Protein AF-X1T166-F1 (afdb_monomer)

Structure (mmCIF, N/CA/C/O backbone):
data_AF-X1T166-F1
#
_entry.id   AF-X1T166-F1
#
loop_
_atom_site.group_PDB
_atom_site.id
_atom_site.type_symbol
_atom_site.label_atom_id
_atom_site.label_alt_id
_atom_site.label_comp_id
_atom_site.label_asym_id
_atom_site.label_entity_id
_atom_site.label_seq_id
_atom_site.pdbx_PDB_ins_code
_atom_site.Cartn_x
_atom_site.Cartn_y
_atom_site.Cartn_z
_atom_site.occupancy
_atom_site.B_iso_or_equiv
_atom_site.auth_seq_id
_atom_site.auth_comp_id
_atom_site.auth_asym_id
_atom_site.auth_atom_id
_atom_site.pdbx_PDB_model_num
ATOM 1 N N . MET A 1 1 ? 0.660 -25.683 5.896 1.00 38.81 1 MET A N 1
ATOM 2 C CA . MET A 1 1 ? -0.498 -25.670 6.811 1.00 38.81 1 MET A CA 1
ATOM 3 C C . MET A 1 1 ? -1.284 -24.414 6.477 1.00 38.81 1 MET A C 1
ATOM 5 O O . MET A 1 1 ? -0.996 -23.353 7.008 1.00 38.81 1 MET A O 1
ATOM 9 N N . GLU A 1 2 ? -2.145 -24.504 5.465 1.00 41.28 2 GLU A N 1
ATOM 10 C CA . GLU A 1 2 ? -2.972 -23.383 5.009 1.00 41.28 2 GLU A CA 1
ATOM 11 C C . GLU A 1 2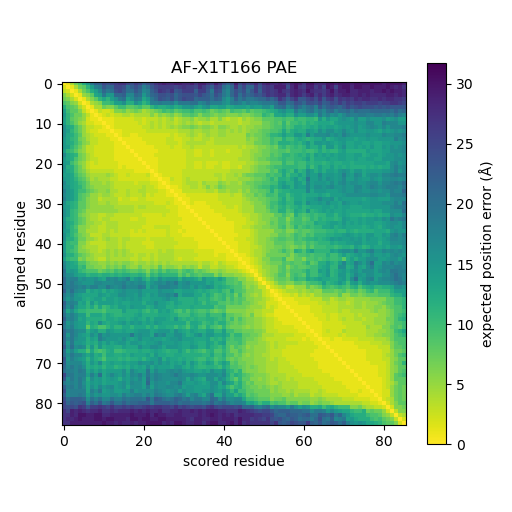 ? -4.108 -23.192 6.015 1.00 41.28 2 GLU A C 1
ATOM 13 O O . GLU A 1 2 ? -4.918 -24.095 6.229 1.00 41.28 2 GLU A O 1
ATOM 18 N N . LEU A 1 3 ? -4.134 -22.043 6.684 1.00 44.66 3 LEU A N 1
ATOM 19 C CA . LEU A 1 3 ? -5.257 -21.657 7.527 1.00 44.66 3 LEU A CA 1
ATOM 20 C C . LEU A 1 3 ? -6.432 -21.345 6.592 1.00 44.66 3 LEU A C 1
ATOM 22 O O . LEU A 1 3 ? -6.444 -20.309 5.931 1.00 44.66 3 LEU A O 1
ATOM 26 N N . LYS A 1 4 ? -7.400 -22.263 6.499 1.00 48.38 4 LYS A N 1
ATOM 27 C CA . LYS A 1 4 ? -8.714 -21.979 5.911 1.00 48.38 4 LYS A CA 1
ATOM 28 C C . LYS A 1 4 ? -9.377 -20.904 6.769 1.00 48.38 4 LYS A C 1
ATOM 30 O O . LYS A 1 4 ? -9.934 -21.213 7.817 1.00 48.38 4 LYS A O 1
ATOM 35 N N . GLU A 1 5 ? -9.303 -19.650 6.342 1.00 61.16 5 GLU A N 1
ATOM 36 C CA . GLU A 1 5 ? -10.171 -18.613 6.886 1.00 61.16 5 GLU A CA 1
ATOM 37 C C . GLU A 1 5 ? -11.615 -18.946 6.490 1.00 61.16 5 GLU A C 1
ATOM 39 O O . GLU A 1 5 ? -11.993 -18.866 5.319 1.00 61.16 5 GLU A O 1
ATOM 44 N N . GLU A 1 6 ? -12.431 -19.369 7.456 1.00 65.69 6 GLU A N 1
ATOM 45 C CA . GLU A 1 6 ? -13.875 -19.425 7.255 1.00 65.69 6 GLU A CA 1
ATOM 46 C C . GLU A 1 6 ? -14.391 -18.007 7.006 1.00 65.69 6 GLU A C 1
ATOM 48 O O . GLU A 1 6 ? -14.283 -17.110 7.844 1.00 65.69 6 GLU A O 1
ATOM 53 N N . LYS A 1 7 ? -14.951 -17.798 5.816 1.00 77.81 7 LYS A N 1
ATOM 54 C CA . LYS A 1 7 ? -15.452 -16.500 5.379 1.00 77.81 7 LYS A CA 1
ATOM 55 C C . LYS A 1 7 ? -16.766 -16.194 6.104 1.00 77.81 7 LYS A C 1
ATOM 57 O O . LYS A 1 7 ? -17.836 -16.632 5.684 1.00 77.81 7 LYS A O 1
ATOM 62 N N . ILE A 1 8 ? -16.692 -15.456 7.209 1.00 85.69 8 ILE A N 1
ATOM 63 C CA . ILE A 1 8 ? -17.876 -15.007 7.951 1.00 85.69 8 ILE A CA 1
ATOM 64 C C . ILE A 1 8 ? -18.654 -13.994 7.096 1.00 85.69 8 ILE A C 1
ATOM 66 O O . ILE A 1 8 ? -18.137 -12.940 6.725 1.00 85.69 8 ILE A O 1
ATOM 70 N N . ASN A 1 9 ? -19.924 -14.292 6.810 1.00 91.69 9 ASN A N 1
ATOM 71 C CA . ASN A 1 9 ? -20.847 -13.358 6.163 1.00 91.69 9 ASN A CA 1
ATOM 72 C C . ASN A 1 9 ? -21.372 -12.340 7.187 1.00 91.69 9 ASN A C 1
ATOM 74 O O . ASN A 1 9 ? -22.433 -12.525 7.775 1.00 91.69 9 ASN A O 1
ATOM 78 N N . TRP A 1 10 ? -20.623 -11.261 7.419 1.00 90.94 10 TRP A N 1
ATOM 79 C CA . TRP A 1 10 ? -20.974 -10.238 8.418 1.00 90.94 10 TRP A CA 1
ATOM 80 C C . TRP A 1 10 ? -22.367 -9.631 8.226 1.00 90.94 10 TRP A C 1
ATOM 82 O O . TRP A 1 10 ? -23.059 -9.361 9.200 1.00 90.94 10 TRP A O 1
ATOM 92 N N . TYR A 1 11 ? -22.805 -9.476 6.975 1.00 91.81 11 TYR A N 1
ATOM 93 C CA . TYR A 1 11 ? -24.090 -8.865 6.623 1.00 91.81 11 TYR A CA 1
ATOM 94 C C . TYR A 1 11 ? -25.318 -9.700 7.024 1.00 91.81 11 TYR A C 1
ATOM 96 O O . TYR A 1 11 ? -26.428 -9.179 6.993 1.00 91.81 11 TYR A O 1
ATOM 104 N N . THR A 1 12 ? -25.151 -10.978 7.383 1.00 94.19 12 THR A N 1
ATOM 105 C CA . THR A 1 12 ? -26.257 -11.841 7.838 1.00 94.19 12 THR A CA 1
ATOM 106 C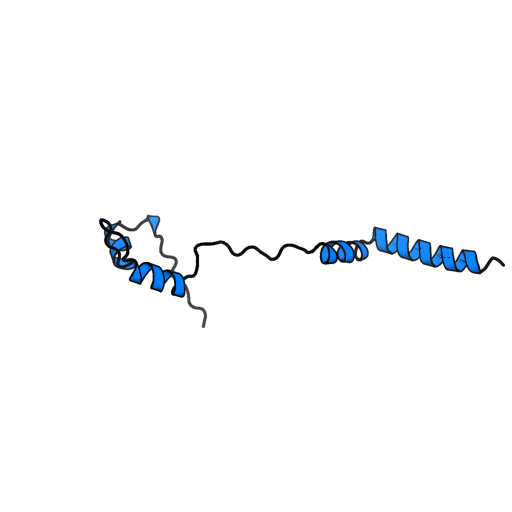 C . THR A 1 12 ? -26.352 -11.940 9.360 1.00 94.19 12 THR A C 1
ATOM 108 O O . THR A 1 12 ? -27.183 -12.693 9.860 1.00 94.19 12 THR A O 1
ATOM 111 N N . ARG A 1 13 ? -25.460 -11.277 10.106 1.00 92.75 13 ARG A N 1
ATOM 112 C CA . ARG A 1 13 ? -25.400 -11.355 11.571 1.00 92.75 13 ARG A CA 1
ATOM 113 C C . ARG A 1 13 ? -26.219 -10.242 12.213 1.00 92.75 13 ARG A C 1
ATOM 115 O O . ARG A 1 13 ? -26.383 -9.172 11.631 1.00 92.75 13 ARG A O 1
ATOM 122 N N . THR A 1 14 ? -26.730 -10.509 13.412 1.00 94.38 14 THR A N 1
ATOM 123 C CA . THR A 1 14 ? -27.417 -9.495 14.216 1.00 94.38 14 THR A CA 1
ATOM 124 C C . THR A 1 14 ? -26.414 -8.491 14.777 1.00 94.38 14 THR A C 1
ATOM 126 O O . THR A 1 14 ? -25.204 -8.735 14.813 1.00 94.38 14 THR A O 1
ATOM 129 N N . ILE A 1 15 ? -26.915 -7.340 15.222 1.00 92.06 15 ILE A N 1
ATOM 130 C CA . ILE A 1 15 ? -26.073 -6.301 15.820 1.00 92.06 15 ILE A CA 1
ATOM 131 C C . ILE A 1 15 ? -25.424 -6.834 17.103 1.00 92.06 15 ILE A C 1
ATOM 133 O O . ILE A 1 15 ? -24.248 -6.574 17.343 1.00 92.06 15 ILE A O 1
ATOM 137 N N . GLU A 1 16 ? -26.161 -7.616 17.889 1.00 92.62 16 GLU A N 1
ATOM 138 C CA . GLU A 1 16 ? -25.711 -8.216 19.143 1.00 92.62 16 GLU A CA 1
ATOM 139 C C . GLU A 1 16 ? -24.565 -9.207 18.912 1.00 92.62 16 GLU A C 1
ATOM 141 O O . GLU A 1 16 ? -23.547 -9.130 19.599 1.00 92.62 16 GLU A O 1
ATOM 146 N N . ASP A 1 17 ? -24.682 -10.067 17.894 1.00 92.75 17 ASP A N 1
ATOM 147 C CA . ASP A 1 17 ? -23.635 -11.025 17.521 1.00 92.75 17 ASP A CA 1
ATOM 148 C C . ASP A 1 17 ? -22.340 -10.300 17.124 1.00 92.75 17 ASP A C 1
ATOM 150 O O . ASP A 1 17 ? -21.240 -10.687 17.525 1.00 92.75 17 ASP A O 1
ATOM 154 N N . ILE A 1 18 ? -22.464 -9.227 16.337 1.00 92.50 18 ILE A N 1
ATOM 155 C CA . ILE A 1 18 ? -21.329 -8.416 15.882 1.00 92.50 18 ILE A CA 1
ATOM 156 C C . ILE A 1 18 ? -20.702 -7.678 17.071 1.00 92.50 18 ILE A C 1
ATOM 158 O O . ILE A 1 18 ? -19.480 -7.695 17.233 1.00 92.50 18 ILE A O 1
ATOM 162 N N . ALA A 1 19 ? -21.520 -7.058 17.922 1.00 93.19 19 ALA A N 1
ATOM 163 C CA . ALA A 1 19 ? -21.069 -6.327 19.100 1.00 93.19 19 ALA A CA 1
ATOM 164 C C . ALA A 1 19 ? -20.320 -7.240 20.078 1.00 93.19 19 ALA A C 1
ATOM 166 O O . ALA A 1 19 ? -19.249 -6.8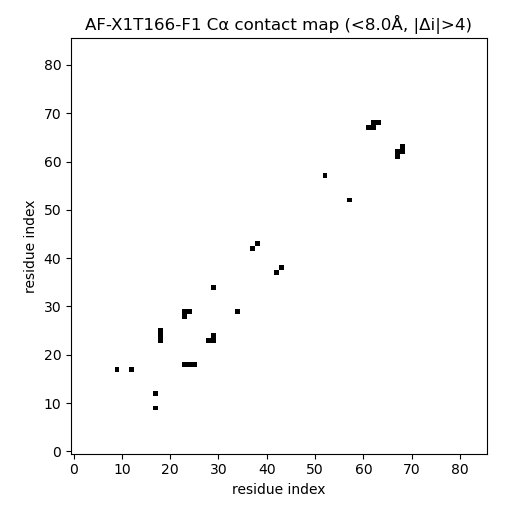78 20.566 1.00 93.19 19 ALA A O 1
ATOM 167 N N . GLN A 1 20 ? -20.828 -8.455 20.295 1.00 92.31 20 GLN A N 1
ATOM 168 C CA . GLN A 1 20 ? -20.172 -9.464 21.116 1.00 92.31 20 GLN A CA 1
ATOM 169 C C . GLN A 1 20 ? -18.871 -9.958 20.474 1.00 92.31 20 GLN A C 1
ATOM 171 O O . GLN A 1 20 ? -17.846 -10.027 21.153 1.00 92.31 20 GLN A O 1
ATOM 176 N N . HIS A 1 21 ? -18.872 -10.246 19.167 1.00 91.50 21 HIS A N 1
ATOM 177 C CA . HIS A 1 21 ? -17.672 -10.688 18.451 1.00 91.50 21 HIS A CA 1
ATOM 178 C C . HIS A 1 21 ? -16.539 -9.657 18.532 1.00 91.50 21 HIS A C 1
ATOM 180 O O . HIS A 1 21 ? -15.388 -10.001 18.798 1.00 91.50 21 HIS A O 1
ATOM 186 N N . PHE A 1 22 ? -16.864 -8.379 18.328 1.00 91.06 22 PHE A N 1
ATOM 187 C CA . PHE A 1 22 ? -15.902 -7.283 18.413 1.00 91.06 22 PHE A CA 1
ATOM 188 C C . PHE A 1 22 ? -15.725 -6.735 19.829 1.00 91.06 22 PHE A C 1
ATOM 190 O O . PHE A 1 22 ? -14.974 -5.770 19.976 1.00 91.06 22 PHE A O 1
ATOM 197 N N . ASN A 1 23 ? -16.369 -7.326 20.841 1.00 92.06 23 ASN A N 1
ATOM 198 C CA . ASN A 1 23 ? -16.370 -6.886 22.236 1.00 92.06 23 ASN A CA 1
ATOM 199 C C . ASN A 1 23 ? -16.517 -5.360 22.362 1.00 92.06 23 ASN A C 1
ATOM 201 O O . ASN A 1 23 ? -15.622 -4.676 22.859 1.00 92.06 23 ASN A O 1
ATOM 205 N N . VAL A 1 24 ? -17.594 -4.819 21.794 1.00 93.38 24 VAL A N 1
ATOM 206 C CA . VAL A 1 24 ? -17.867 -3.380 21.746 1.00 93.38 24 VAL A CA 1
ATOM 207 C C . VAL A 1 24 ? -19.262 -3.092 22.280 1.00 93.38 24 VAL A C 1
ATOM 209 O O . VAL A 1 24 ? -20.223 -3.781 21.948 1.00 93.38 24 VAL A O 1
ATOM 212 N N . ASP A 1 25 ? -19.374 -2.050 23.097 1.00 92.88 25 ASP A N 1
ATOM 213 C CA . ASP A 1 25 ? -20.664 -1.502 23.505 1.00 92.88 25 ASP A CA 1
ATOM 214 C C . ASP A 1 25 ? -21.220 -0.661 22.348 1.00 92.88 25 ASP A C 1
ATOM 216 O O . ASP A 1 25 ? -20.580 0.289 21.898 1.00 92.88 25 ASP A O 1
ATOM 220 N N . THR A 1 26 ? -22.407 -0.990 21.848 1.00 91.00 26 THR A N 1
ATOM 221 C CA . THR A 1 26 ? -23.020 -0.283 20.712 1.00 91.00 26 THR A CA 1
ATOM 222 C C . THR A 1 26 ? -23.455 1.143 21.053 1.00 91.00 26 THR A C 1
ATOM 224 O O . THR A 1 26 ? -23.540 1.980 20.158 1.00 91.00 26 THR A O 1
ATOM 227 N N . SER A 1 27 ? -23.697 1.442 22.332 1.00 93.06 27 SER A N 1
ATOM 228 C CA . SER A 1 27 ? -24.112 2.764 22.809 1.00 93.06 27 SER A CA 1
ATOM 229 C C . SER A 1 27 ? -22.934 3.695 23.100 1.00 93.06 27 SER A C 1
ATOM 231 O O . SER A 1 27 ? -23.050 4.909 22.941 1.00 93.06 27 SER A O 1
ATOM 233 N N . ARG A 1 28 ? -21.794 3.136 23.526 1.00 92.19 28 ARG A N 1
ATOM 234 C CA . ARG A 1 28 ? -20.612 3.903 23.967 1.00 92.19 28 ARG A CA 1
ATOM 235 C C . ARG A 1 28 ? -19.406 3.780 23.039 1.00 92.19 28 ARG A C 1
ATOM 237 O O . ARG A 1 28 ? -18.522 4.631 23.085 1.00 92.19 28 ARG A O 1
ATOM 244 N N . GLY A 1 29 ? -19.367 2.754 22.196 1.00 92.56 29 GLY A N 1
ATOM 245 C CA . GLY A 1 29 ? -18.238 2.438 21.331 1.00 92.56 29 GLY A CA 1
ATOM 246 C C . GLY A 1 29 ? -17.054 1.824 22.084 1.00 92.56 29 GLY A C 1
ATOM 247 O O . GLY A 1 29 ? -17.197 1.233 23.154 1.00 92.56 29 GLY A O 1
ATOM 248 N N . LEU A 1 30 ? -15.865 1.938 21.485 1.00 93.00 30 LEU A N 1
ATOM 249 C CA . LEU A 1 30 ? -14.613 1.424 22.047 1.00 93.00 30 LEU A CA 1
ATOM 250 C C . LEU A 1 30 ? -13.951 2.439 22.974 1.00 93.00 30 LEU A C 1
ATOM 252 O O . LEU A 1 30 ? -13.967 3.643 22.716 1.00 93.00 30 LEU A O 1
ATOM 256 N N . SER A 1 31 ? -13.269 1.944 24.005 1.00 93.31 31 SER A N 1
ATOM 257 C CA . SER A 1 31 ? -12.427 2.795 24.844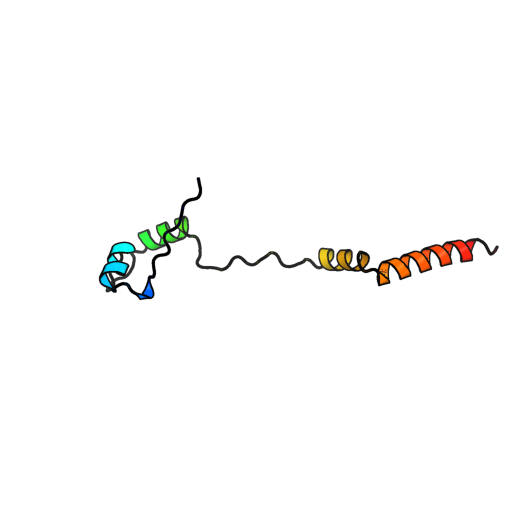 1.00 93.31 31 SER A CA 1
ATOM 258 C C . SER A 1 31 ? -11.166 3.256 24.101 1.00 93.31 31 SER A C 1
ATOM 260 O O . SER A 1 31 ? -10.620 2.539 23.260 1.00 93.31 31 SER A O 1
ATOM 262 N N . SER A 1 32 ? -10.613 4.417 24.466 1.00 93.56 32 SER A N 1
ATOM 263 C CA . SER A 1 32 ? -9.369 4.930 23.862 1.00 93.56 32 SER A CA 1
ATOM 264 C C . SER A 1 32 ? -8.189 3.957 23.997 1.00 93.56 32 SER A C 1
ATOM 266 O O . SER A 1 32 ? -7.322 3.899 23.125 1.00 93.56 32 SER A O 1
ATOM 268 N N . LYS A 1 33 ? -8.165 3.159 25.075 1.00 94.50 33 LYS A N 1
ATOM 269 C CA . LYS A 1 33 ? -7.162 2.109 25.289 1.00 94.50 33 LYS A CA 1
ATOM 270 C C . LYS A 1 33 ? -7.299 0.997 24.250 1.00 94.50 33 LYS A C 1
ATOM 272 O O . LYS A 1 33 ? -6.308 0.623 23.632 1.00 94.50 33 LYS A O 1
ATOM 277 N N . GLU A 1 34 ? -8.515 0.504 24.023 1.00 93.81 34 GLU A N 1
ATOM 278 C CA . GLU A 1 34 ? -8.772 -0.533 23.019 1.00 93.81 34 GLU A CA 1
ATOM 279 C C . GLU A 1 34 ? -8.529 -0.034 21.604 1.00 93.81 34 GLU A C 1
ATOM 281 O O . GLU A 1 34 ? -7.977 -0.777 20.798 1.00 93.81 34 GLU A O 1
ATOM 286 N N . VAL A 1 35 ? -8.885 1.217 21.302 1.00 94.25 35 VAL A N 1
ATOM 287 C CA . VAL A 1 35 ? -8.575 1.834 20.007 1.00 94.25 35 VAL A CA 1
ATOM 288 C C . VAL A 1 35 ? -7.069 1.795 19.755 1.00 94.25 35 VAL A C 1
ATOM 290 O O . VAL A 1 35 ? -6.650 1.339 18.693 1.00 94.25 35 VAL A O 1
ATOM 293 N N . LYS A 1 36 ? -6.246 2.183 20.739 1.00 96.00 36 LYS A N 1
ATOM 294 C CA . LYS A 1 36 ? -4.783 2.137 20.611 1.00 96.00 36 LYS A CA 1
ATOM 295 C C . LYS A 1 36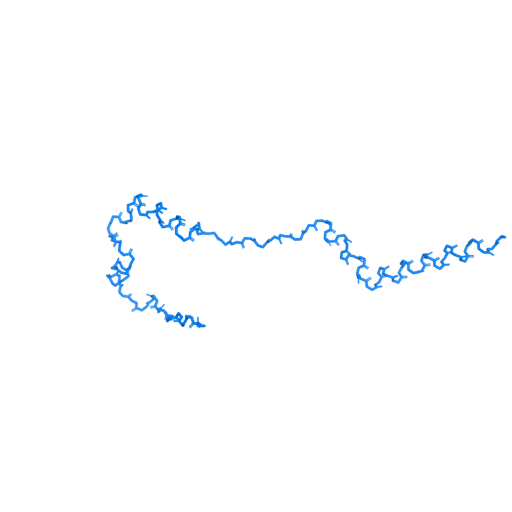 ? -4.267 0.708 20.415 1.00 96.00 36 LYS A C 1
ATOM 297 O O . LYS A 1 36 ? -3.509 0.462 19.484 1.00 96.00 36 LYS A O 1
ATOM 302 N N . THR A 1 37 ? -4.730 -0.244 21.227 1.00 95.25 37 THR A N 1
ATOM 303 C CA . THR A 1 37 ? -4.341 -1.658 21.094 1.00 95.25 37 THR A CA 1
ATOM 304 C C . THR A 1 37 ? -4.745 -2.243 19.736 1.00 95.25 37 THR A C 1
ATOM 306 O O . THR A 1 37 ? -3.988 -2.999 19.131 1.00 95.25 37 THR A O 1
ATOM 309 N N . ARG A 1 38 ? -5.928 -1.890 19.218 1.00 94.81 38 ARG A N 1
ATOM 310 C CA . ARG A 1 38 ? -6.387 -2.330 17.893 1.00 94.81 38 ARG A CA 1
ATOM 311 C C . ARG A 1 38 ? -5.592 -1.675 16.773 1.00 94.81 38 ARG A C 1
ATOM 313 O O . ARG A 1 38 ? -5.284 -2.359 15.806 1.00 94.81 38 ARG A O 1
ATOM 320 N N . LEU A 1 39 ? -5.227 -0.403 16.909 1.00 95.31 39 LEU A N 1
ATOM 321 C CA . LEU A 1 39 ? -4.384 0.289 15.938 1.00 95.31 39 LEU A CA 1
ATOM 322 C C . LEU A 1 39 ? -2.987 -0.340 15.859 1.00 95.31 39 LEU A C 1
ATOM 324 O O . LEU A 1 39 ? -2.463 -0.515 14.766 1.00 95.31 39 LEU A O 1
ATOM 328 N N . GLU A 1 40 ? -2.411 -0.742 16.994 1.00 95.19 40 GLU A N 1
ATOM 329 C CA . GLU A 1 40 ? -1.135 -1.471 17.037 1.00 95.19 40 GLU A CA 1
ATOM 330 C C . GLU A 1 40 ? -1.248 -2.871 16.409 1.00 95.19 40 GLU A C 1
ATOM 332 O O . GLU A 1 40 ? -0.336 -3.310 15.714 1.00 95.19 40 GLU A O 1
ATOM 337 N N . LYS A 1 41 ? -2.378 -3.565 16.613 1.00 93.69 41 LYS A N 1
ATOM 338 C CA . LYS A 1 41 ? -2.603 -4.923 16.095 1.00 93.69 41 LYS A CA 1
ATOM 339 C C . LYS A 1 41 ? -2.934 -4.966 14.600 1.00 93.69 41 LYS A C 1
ATOM 341 O O . LYS A 1 41 ? -2.409 -5.813 13.885 1.00 93.69 41 LYS A O 1
ATOM 346 N N . TYR A 1 42 ? -3.859 -4.123 14.148 1.00 93.38 42 TYR A N 1
ATOM 347 C CA . TYR A 1 42 ? -4.406 -4.156 12.786 1.00 93.38 42 TYR A CA 1
ATOM 348 C C . TYR A 1 42 ? -3.760 -3.121 11.862 1.00 93.38 42 TYR A C 1
ATOM 350 O O . TYR A 1 42 ? -3.867 -3.237 10.644 1.00 93.38 42 TYR A O 1
ATOM 358 N N . GLY A 1 43 ? -3.065 -2.135 12.428 1.00 93.31 43 GLY A N 1
ATOM 359 C CA . GLY A 1 43 ? -2.540 -1.002 11.684 1.00 93.31 43 GLY A CA 1
ATOM 360 C C . GLY A 1 43 ? -3.615 0.039 11.354 1.00 93.31 43 GLY A C 1
ATOM 361 O O . GLY A 1 43 ? -4.789 -0.107 11.715 1.00 93.31 43 GLY A O 1
ATOM 362 N N . PRO A 1 44 ? -3.219 1.130 10.683 1.00 93.44 44 PRO A N 1
ATOM 363 C CA . PRO A 1 44 ? -4.159 2.133 10.207 1.00 93.44 44 PRO A CA 1
ATOM 364 C C . PRO A 1 44 ? -5.080 1.540 9.135 1.00 93.44 44 PRO A C 1
ATOM 366 O O . PRO A 1 44 ? -4.646 0.747 8.300 1.00 93.44 44 PRO A O 1
ATOM 369 N N . ASN A 1 45 ? -6.341 1.979 9.116 1.00 94.50 45 ASN A N 1
ATOM 370 C CA . ASN A 1 45 ? -7.285 1.655 8.045 1.00 94.50 45 ASN A CA 1
ATOM 371 C C . ASN A 1 45 ? -6.954 2.465 6.780 1.00 94.50 45 ASN A C 1
ATOM 373 O O . ASN A 1 45 ? -7.661 3.404 6.417 1.00 94.50 45 ASN A O 1
ATOM 377 N N . GLN A 1 46 ? -5.815 2.154 6.171 1.00 89.50 46 GLN A N 1
ATOM 378 C CA . GLN A 1 46 ? -5.310 2.795 4.967 1.00 89.50 46 GLN A CA 1
ATOM 379 C C . GLN A 1 46 ? -4.870 1.717 3.985 1.00 89.50 46 GLN A C 1
ATOM 381 O O . GLN A 1 46 ? -4.203 0.746 4.351 1.00 89.50 46 GLN A O 1
ATOM 386 N N . LEU A 1 47 ? -5.250 1.895 2.722 1.00 88.75 47 LEU A N 1
ATOM 387 C CA . LEU A 1 47 ? -4.744 1.050 1.654 1.00 88.75 47 LEU A CA 1
ATOM 388 C C . LEU A 1 47 ? -3.257 1.337 1.481 1.00 88.75 47 LEU A C 1
ATOM 390 O O . LEU A 1 47 ? -2.833 2.491 1.447 1.00 88.75 47 LEU A O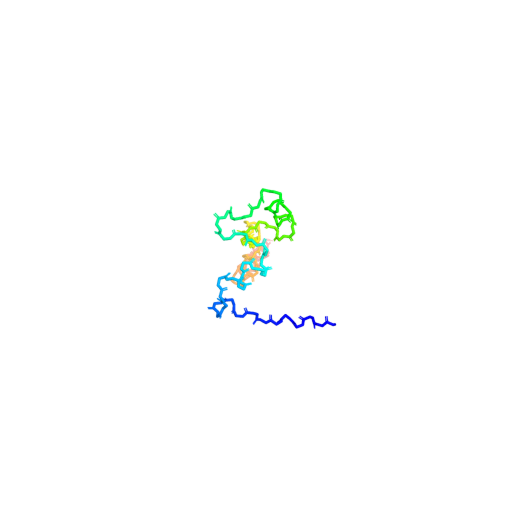 1
ATOM 394 N N . LYS A 1 48 ? -2.458 0.276 1.375 1.00 83.25 48 LYS A N 1
ATOM 395 C CA . LYS A 1 48 ? -1.047 0.425 1.036 1.00 83.25 48 LYS A CA 1
ATOM 396 C C . LYS A 1 48 ? -0.963 0.951 -0.389 1.00 83.25 48 LYS A C 1
ATOM 398 O O . LYS A 1 48 ? -1.346 0.247 -1.322 1.00 83.25 48 LYS A O 1
ATOM 403 N N . GLU A 1 49 ? -0.448 2.161 -0.551 1.00 81.94 49 GLU A N 1
ATOM 404 C CA . GLU A 1 49 ? -0.070 2.645 -1.870 1.00 81.94 49 GLU A CA 1
ATOM 405 C C . GLU A 1 49 ? 1.051 1.758 -2.415 1.00 81.94 49 GLU A C 1
ATOM 407 O O . GLU A 1 49 ? 2.066 1.505 -1.756 1.00 81.94 49 GLU A O 1
ATOM 412 N N . SER A 1 50 ? 0.862 1.247 -3.628 1.00 77.25 50 SER A N 1
ATOM 413 C CA . SER A 1 50 ? 1.965 0.655 -4.368 1.00 77.25 50 SER A CA 1
ATOM 414 C C . SER A 1 50 ? 2.996 1.743 -4.631 1.00 77.25 50 SER A C 1
ATOM 416 O O . SER A 1 50 ? 2.625 2.843 -5.042 1.00 77.25 50 SER A O 1
ATOM 418 N N . LYS A 1 51 ? 4.284 1.433 -4.450 1.00 80.19 51 LYS A N 1
ATOM 419 C CA . LYS A 1 51 ? 5.357 2.337 -4.873 1.00 80.19 51 LYS A CA 1
ATOM 420 C C . LYS A 1 51 ? 5.118 2.708 -6.340 1.00 80.19 51 LYS A C 1
ATOM 422 O O . LYS A 1 51 ? 5.091 1.824 -7.196 1.00 80.19 51 LYS A O 1
ATOM 427 N N . GLY A 1 52 ? 4.886 3.992 -6.604 1.00 81.69 52 GLY A N 1
ATOM 428 C CA . GLY A 1 52 ? 4.782 4.501 -7.967 1.00 81.69 52 GLY A CA 1
ATOM 429 C C . GLY A 1 52 ? 6.090 4.263 -8.722 1.00 81.69 52 GLY A C 1
ATOM 430 O O . GLY A 1 52 ? 7.152 4.139 -8.107 1.00 81.69 52 GLY A O 1
ATOM 431 N N . ARG A 1 53 ? 6.023 4.194 -10.054 1.00 88.12 53 ARG A N 1
ATOM 432 C CA . ARG A 1 53 ? 7.239 4.149 -10.877 1.00 88.12 53 ARG A CA 1
ATOM 433 C C . ARG A 1 53 ? 7.985 5.471 -10.736 1.00 88.12 53 ARG A C 1
ATOM 435 O O . ARG A 1 53 ? 7.366 6.534 -10.791 1.00 88.12 53 ARG A O 1
ATOM 442 N N . THR A 1 54 ? 9.299 5.414 -10.550 1.00 92.38 54 THR A N 1
ATOM 443 C CA . THR A 1 54 ? 10.110 6.632 -10.496 1.00 92.38 54 THR A CA 1
ATOM 444 C C . THR A 1 54 ? 10.355 7.181 -11.902 1.00 92.38 54 THR A C 1
ATOM 446 O O . THR A 1 54 ? 10.231 6.467 -12.898 1.00 92.38 54 THR A O 1
ATOM 449 N N . VAL A 1 55 ? 10.736 8.459 -12.000 1.00 92.38 55 VAL A N 1
ATOM 450 C CA . VAL A 1 55 ? 11.128 9.078 -13.282 1.00 92.38 55 VAL A CA 1
ATOM 451 C C . VAL A 1 55 ? 12.299 8.328 -13.926 1.00 92.38 55 VAL A C 1
ATOM 453 O O . VAL A 1 55 ? 12.313 8.145 -15.140 1.00 92.38 55 VAL A O 1
ATOM 456 N N . TRP A 1 56 ? 13.236 7.829 -13.115 1.00 95.06 56 TRP A N 1
ATOM 457 C CA . TRP A 1 56 ? 14.358 7.020 -13.589 1.00 95.06 56 TRP A CA 1
ATOM 458 C C . TRP A 1 56 ? 13.907 5.670 -14.144 1.00 95.06 56 TRP A C 1
ATOM 460 O O . TRP A 1 56 ? 14.360 5.290 -15.220 1.00 95.06 56 TRP A O 1
ATOM 470 N N . ASP A 1 57 ? 12.977 4.982 -13.473 1.00 92.50 57 ASP A N 1
ATOM 471 C CA . ASP A 1 57 ? 12.431 3.714 -13.979 1.00 92.50 57 ASP A CA 1
ATOM 472 C C . ASP A 1 57 ? 11.773 3.910 -15.349 1.00 92.50 57 ASP A C 1
ATOM 474 O O . ASP A 1 57 ? 12.022 3.144 -16.277 1.00 92.50 57 ASP A O 1
ATOM 478 N N . MET A 1 58 ? 10.988 4.982 -15.499 1.00 93.00 58 MET A N 1
ATOM 479 C CA . MET A 1 58 ? 10.342 5.322 -16.770 1.00 93.00 58 MET A CA 1
ATOM 480 C C . MET A 1 58 ? 11.359 5.664 -17.868 1.00 93.00 58 MET A C 1
ATOM 482 O O . MET A 1 58 ? 11.181 5.259 -19.014 1.00 93.00 58 MET A O 1
ATOM 486 N N . PHE A 1 59 ? 12.442 6.369 -17.529 1.00 94.38 59 PHE A N 1
ATOM 487 C CA . PHE A 1 59 ? 13.513 6.689 -18.474 1.00 94.38 59 PHE A CA 1
ATOM 488 C C . PHE A 1 59 ? 14.224 5.430 -18.984 1.00 94.38 59 PHE A C 1
ATOM 490 O O . PHE A 1 59 ? 14.417 5.279 -20.188 1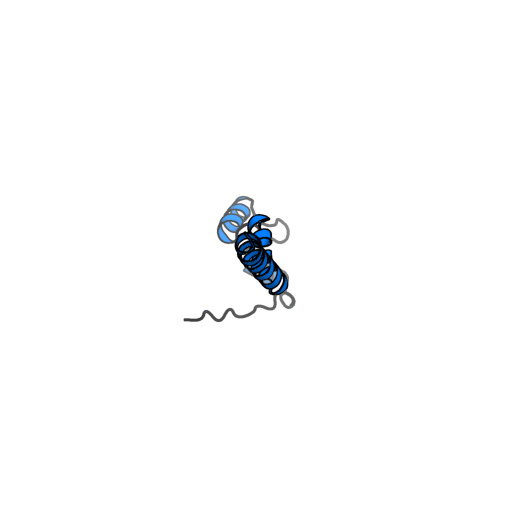.00 94.38 59 PHE A O 1
ATOM 497 N N . PHE A 1 60 ? 14.577 4.496 -18.094 1.00 94.88 60 PHE A N 1
ATOM 498 C CA . PHE A 1 60 ? 15.229 3.247 -18.498 1.00 94.88 60 PHE A CA 1
ATOM 499 C C . PHE A 1 60 ? 14.291 2.294 -19.244 1.00 94.88 60 PHE A C 1
ATOM 501 O O . PHE A 1 60 ? 14.747 1.558 -20.120 1.00 94.88 60 PHE A O 1
ATOM 508 N N . ASP A 1 61 ? 12.990 2.320 -18.947 1.00 94.12 61 ASP A N 1
ATOM 509 C CA . ASP A 1 61 ? 11.993 1.558 -19.704 1.00 94.12 61 ASP A CA 1
ATOM 510 C C . ASP A 1 61 ? 11.968 1.968 -21.187 1.00 94.12 61 ASP A C 1
ATOM 512 O O . ASP A 1 61 ? 11.813 1.106 -22.049 1.00 94.12 61 ASP A O 1
ATOM 516 N N . GLN A 1 62 ? 12.246 3.235 -21.513 1.00 93.00 62 GLN A N 1
ATOM 517 C CA . GLN A 1 62 ? 12.282 3.705 -22.900 1.00 93.00 62 GLN A CA 1
ATOM 518 C C . GLN A 1 62 ? 13.374 3.029 -23.750 1.00 93.00 62 GLN A C 1
ATOM 520 O O . GLN A 1 62 ? 13.183 2.850 -24.951 1.00 93.00 62 GLN A O 1
ATOM 525 N N . PHE A 1 63 ? 14.492 2.608 -23.149 1.00 93.94 63 PHE A N 1
ATOM 526 C CA . PHE A 1 63 ? 15.563 1.877 -23.846 1.00 93.94 63 PHE A CA 1
ATOM 527 C C . PHE A 1 63 ? 15.218 0.407 -24.108 1.00 93.94 63 PHE A C 1
ATOM 529 O O . PHE A 1 63 ? 15.919 -0.255 -24.869 1.00 93.94 63 PHE A O 1
ATOM 536 N N . LYS A 1 64 ? 14.155 -0.117 -23.487 1.00 93.69 64 LYS A N 1
ATOM 537 C CA . LYS A 1 64 ? 13.653 -1.475 -23.741 1.00 93.69 64 LYS A CA 1
ATOM 538 C C . LYS A 1 64 ? 12.691 -1.518 -24.930 1.00 93.69 64 LYS A C 1
ATOM 540 O O . LYS A 1 64 ? 12.386 -2.602 -25.420 1.00 93.69 64 LYS A O 1
ATOM 545 N N . GLU A 1 65 ? 12.222 -0.361 -25.397 1.00 96.69 65 GLU A N 1
ATOM 546 C CA . GLU A 1 65 ? 11.327 -0.263 -26.546 1.00 96.69 65 GLU A CA 1
ATOM 547 C C . GLU A 1 65 ? 12.060 -0.575 -27.853 1.00 96.69 65 GLU A C 1
ATOM 549 O O . GLU A 1 65 ? 13.103 0.004 -28.168 1.00 96.69 65 GLU A O 1
ATOM 554 N N . VAL A 1 66 ? 11.469 -1.461 -28.659 1.00 96.56 66 VAL A N 1
ATOM 555 C CA . VAL A 1 66 ? 12.069 -1.966 -29.905 1.00 96.56 66 VAL A CA 1
ATOM 556 C C . VAL A 1 66 ? 12.427 -0.828 -30.864 1.00 96.56 66 VAL A C 1
ATOM 558 O O . VAL A 1 66 ? 13.503 -0.836 -31.458 1.00 96.56 66 VAL A O 1
ATOM 561 N N . LEU A 1 67 ? 11.560 0.182 -30.984 1.00 96.50 67 LEU A N 1
ATOM 562 C CA . LEU A 1 67 ? 11.804 1.337 -31.850 1.00 96.50 67 LEU A CA 1
ATOM 563 C C . LEU A 1 67 ? 13.053 2.123 -31.422 1.00 96.50 67 LEU A C 1
ATOM 565 O O . LEU A 1 67 ? 13.856 2.508 -32.268 1.00 96.50 67 LEU A O 1
ATOM 569 N N . VAL A 1 68 ? 13.242 2.333 -30.117 1.00 95.75 68 VAL A N 1
ATOM 570 C CA . VAL A 1 68 ? 14.405 3.062 -29.590 1.00 95.75 68 VAL A CA 1
ATOM 571 C C . VAL A 1 68 ? 15.685 2.277 -29.830 1.00 95.75 68 VAL A C 1
ATOM 573 O O . VAL A 1 68 ? 16.682 2.858 -30.251 1.00 95.75 68 VAL A O 1
ATOM 576 N N . LEU A 1 69 ? 15.650 0.957 -29.652 1.00 96.38 69 LEU A N 1
ATOM 577 C CA . LEU A 1 69 ? 16.786 0.093 -29.968 1.00 96.38 69 LEU A CA 1
ATOM 578 C C . LEU A 1 69 ? 17.175 0.168 -31.452 1.00 96.38 69 LEU A C 1
ATOM 580 O O . LEU A 1 69 ? 18.359 0.282 -31.762 1.00 96.38 69 LEU A O 1
ATOM 584 N N . ILE A 1 70 ? 16.201 0.178 -32.369 1.00 96.69 70 ILE A N 1
ATOM 585 C CA . ILE A 1 70 ? 16.460 0.340 -33.811 1.00 96.69 70 ILE A CA 1
ATOM 586 C C . ILE A 1 70 ? 17.142 1.684 -34.099 1.00 96.69 70 ILE A C 1
ATOM 588 O O . ILE A 1 70 ? 18.103 1.735 -34.872 1.00 96.69 70 ILE A O 1
ATOM 592 N N . LEU A 1 71 ? 16.683 2.768 -33.468 1.00 95.44 71 LEU A N 1
ATOM 593 C CA . LEU A 1 71 ? 17.284 4.093 -33.634 1.00 95.44 71 LEU A CA 1
ATOM 594 C C . LEU A 1 71 ? 18.714 4.137 -33.088 1.00 95.44 71 LEU A C 1
ATOM 596 O O . LEU A 1 71 ? 19.600 4.653 -33.763 1.00 95.44 71 LEU A O 1
ATOM 600 N N . LEU A 1 72 ? 18.967 3.544 -31.919 1.00 95.88 72 LEU A N 1
ATOM 601 C CA . LEU A 1 72 ? 20.313 3.456 -31.347 1.00 95.88 72 LEU A CA 1
ATOM 602 C C . LEU A 1 72 ? 21.269 2.686 -32.263 1.00 95.88 72 LEU A C 1
ATOM 604 O O . LEU A 1 72 ? 22.370 3.162 -32.531 1.00 95.88 72 LEU A O 1
ATOM 608 N N . ILE A 1 73 ? 20.839 1.541 -32.800 1.00 96.31 73 ILE A N 1
ATOM 609 C CA . ILE A 1 73 ? 21.632 0.765 -33.764 1.00 96.31 73 ILE A CA 1
ATOM 610 C C . ILE A 1 73 ? 21.900 1.590 -35.030 1.00 96.31 73 ILE A C 1
ATOM 612 O O . ILE A 1 73 ? 23.028 1.613 -35.516 1.00 96.31 73 ILE A O 1
ATOM 616 N N . SER A 1 74 ? 20.896 2.309 -35.537 1.00 95.56 74 SER A N 1
A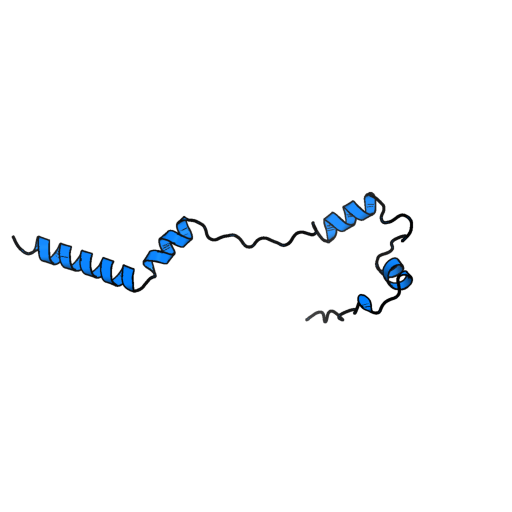TOM 617 C CA . SER A 1 74 ? 21.039 3.171 -36.719 1.00 95.56 74 SER A CA 1
ATOM 618 C C . SER A 1 74 ? 22.076 4.276 -36.503 1.00 95.56 74 SER A C 1
ATOM 620 O O . SER A 1 74 ? 22.913 4.508 -37.372 1.00 95.56 74 SER A O 1
ATOM 622 N N . VAL A 1 75 ? 22.062 4.921 -35.332 1.00 94.75 75 VAL A N 1
ATOM 623 C CA . VAL A 1 75 ? 23.057 5.938 -34.953 1.00 94.75 75 VAL A CA 1
ATOM 624 C C . VAL A 1 75 ? 24.452 5.319 -34.887 1.00 94.75 75 VAL A C 1
ATOM 626 O O . VAL A 1 75 ? 25.379 5.873 -35.469 1.00 94.75 75 VAL A O 1
ATOM 629 N N . ILE A 1 76 ? 24.603 4.155 -34.249 1.00 95.12 76 ILE A N 1
ATOM 630 C CA . ILE A 1 76 ? 25.891 3.452 -34.164 1.00 95.12 76 ILE A CA 1
ATOM 631 C C . ILE A 1 76 ? 26.441 3.158 -35.567 1.00 95.12 76 ILE A C 1
ATOM 633 O O . ILE A 1 76 ? 27.581 3.507 -35.860 1.00 95.12 76 ILE A O 1
ATOM 637 N N . ILE A 1 77 ? 25.623 2.582 -36.454 1.00 94.50 77 ILE A N 1
ATOM 638 C CA . ILE A 1 77 ? 26.014 2.303 -37.845 1.00 94.50 77 ILE A CA 1
ATOM 639 C C . ILE A 1 77 ? 26.397 3.597 -38.571 1.00 94.50 77 ILE A C 1
ATOM 641 O O . ILE A 1 77 ? 27.407 3.622 -39.266 1.00 94.50 77 ILE A O 1
ATOM 645 N N . SER A 1 78 ? 25.624 4.673 -38.398 1.00 91.62 78 SER A N 1
ATOM 646 C CA . SER A 1 78 ? 25.896 5.966 -39.031 1.00 91.62 78 SER A CA 1
ATOM 647 C C . SER A 1 78 ? 27.221 6.579 -38.579 1.00 91.62 78 SER A C 1
ATOM 649 O O . SER A 1 78 ? 27.901 7.183 -39.404 1.00 91.62 78 SER A O 1
ATOM 651 N N . ILE A 1 79 ? 27.584 6.444 -37.300 1.00 92.50 79 ILE A N 1
ATOM 652 C CA . ILE A 1 79 ? 28.869 6.927 -36.773 1.00 92.50 79 ILE A CA 1
ATOM 653 C C . ILE A 1 79 ? 30.010 6.136 -37.412 1.00 92.50 79 ILE A C 1
ATOM 655 O O . ILE A 1 79 ? 30.911 6.738 -37.988 1.00 92.50 79 ILE A O 1
ATOM 659 N N . PHE A 1 80 ? 29.928 4.801 -37.399 1.00 91.62 80 PHE A N 1
ATOM 660 C CA . PHE A 1 80 ? 30.949 3.956 -38.020 1.00 91.62 80 PHE A CA 1
ATOM 661 C C . PHE A 1 80 ? 31.091 4.220 -39.523 1.00 91.62 80 PHE A C 1
ATOM 663 O O . PHE A 1 80 ? 32.203 4.276 -40.026 1.00 91.62 80 PHE A O 1
ATOM 670 N N . LEU A 1 81 ? 29.991 4.406 -40.254 1.00 87.25 81 LEU A N 1
ATOM 671 C CA . LEU A 1 81 ? 30.048 4.682 -41.693 1.00 87.25 81 LEU A CA 1
ATOM 672 C C . LEU A 1 81 ? 30.576 6.098 -41.996 1.00 87.25 81 LEU A C 1
ATOM 674 O O . LEU A 1 81 ? 31.258 6.299 -43.000 1.00 87.25 81 LEU A O 1
ATOM 678 N N . GLY A 1 82 ? 30.268 7.065 -41.125 1.00 74.06 82 GLY A N 1
ATOM 679 C CA . GLY A 1 82 ? 30.724 8.451 -41.225 1.00 74.06 82 GLY A CA 1
ATOM 680 C C . GLY A 1 82 ? 32.209 8.638 -40.908 1.00 74.06 82 GLY A C 1
ATOM 681 O O . GLY A 1 82 ? 32.850 9.455 -41.557 1.00 74.06 82 GLY A O 1
ATOM 682 N N . GLU A 1 83 ? 32.772 7.861 -39.978 1.00 63.06 83 GLU A N 1
ATOM 683 C CA . GLU A 1 83 ? 34.218 7.861 -39.689 1.00 63.06 83 GLU A CA 1
ATOM 684 C C . GLU A 1 83 ? 35.053 7.120 -40.750 1.00 63.06 83 GLU A C 1
ATOM 686 O O . GLU A 1 83 ? 36.242 7.378 -40.867 1.00 63.06 83 GLU A O 1
ATOM 691 N N . VAL A 1 84 ? 34.457 6.218 -41.541 1.00 59.19 84 VAL A N 1
ATOM 692 C CA . VAL A 1 84 ? 35.177 5.407 -42.552 1.00 59.19 84 VAL A CA 1
ATOM 693 C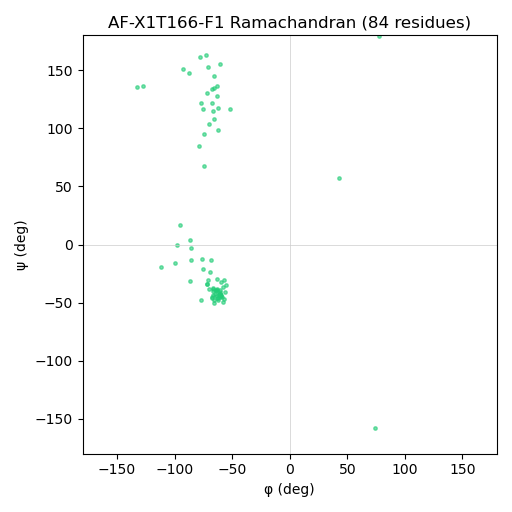 C . VAL A 1 84 ? 35.322 6.129 -43.904 1.00 59.19 84 VAL A C 1
ATOM 695 O O . VAL A 1 84 ? 35.940 5.604 -44.827 1.00 59.19 84 VAL A O 1
ATOM 698 N N . SER A 1 85 ? 34.758 7.329 -44.047 1.00 56.22 85 SER A N 1
ATOM 699 C CA . SER A 1 85 ? 34.774 8.077 -45.314 1.00 56.22 85 SER A CA 1
ATOM 700 C C . SER A 1 85 ? 35.914 9.102 -45.450 1.00 56.22 85 SER A C 1
ATOM 702 O O . SER A 1 85 ? 35.823 9.947 -46.339 1.00 56.22 85 SER A O 1
ATOM 704 N N . ASP A 1 86 ? 36.973 9.020 -44.636 1.00 49.97 86 ASP A N 1
ATOM 705 C CA . ASP A 1 86 ? 38.224 9.787 -44.814 1.00 49.97 86 ASP A CA 1
ATOM 706 C C . ASP A 1 86 ? 39.466 8.899 -44.598 1.00 49.97 86 ASP A C 1
ATOM 708 O O . ASP A 1 86 ? 39.482 8.128 -43.608 1.00 49.97 86 ASP A O 1
#

InterPro domains:
  IPR004014 Cation-transporting P-type ATPase, N-terminal [PF00690] (10-78)
  IPR004014 Cation-transporting P-type ATPase, N-terminal [SM00831] (9-83)
  IPR023298 P-type ATPase, transmembrane domain superfamily [SSF81665] (8-82)

Sequence (86 aa):
MELKEEKINWYTRTIEDIAQHFNVDTSRGLSSKEVKTRLEKYGPNQLKESKGRTVWDMFFDQFKEVLVLILLISVIISIFLGEVSD

Mean predicted aligned error: 10.43 Å

Foldseek 3Di:
DDPPDDDDPPVVDDPVVVCVVVVADPVPGDDPVVVVVVCVVVNDPDDDDDPDQDPVNVVVVVCVDPVNVVVVVVVVVVVVVVVVPD

Secondary structure (DSSP, 8-state):
---------GGGS-HHHHHHHTT-BTTTB--HHHHHHHHHHH--S---PPPPPPHHHHHHHHTTSHHHHHHHHHHHHHHHHHHTT-

Solvent-accessible surface area (backbone atoms only — not comparable to full-atom values): 5579 Å² total; per-residue (Å²): 137,83,81,80,75,80,82,76,66,68,89,80,54,53,70,67,59,50,28,60,74,67,72,38,47,91,91,77,48,73,53,75,67,55,51,51,54,46,38,72,72,70,45,73,101,63,81,82,76,72,84,71,83,48,74,65,57,56,57,58,52,51,65,70,37,68,69,49,44,53,51,52,52,50,50,53,52,49,52,57,58,62,64,67,74,114

Organism: NCBI:txid412755

Radius of gyration: 30.19 Å; Cα contacts (8 Å, |Δi|>4): 16; chains: 1; bounding box: 66×36×71 Å

Nearest PDB structures (foldseek):
  8k1l-assembly1_A  TM=7.312E-01  e=1.198E-01  Artemia salina
  4xe5-assembly1_A  TM=6.932E-01  e=8.919E-02  Bos taurus
  3ixz-assembly1_A  TM=7.745E-01  e=2.508E-01  Sus scrofa
  7e20-assembly1_A  TM=6.704E-01  e=4.205E-01  Homo sapiens

pLDDT: mean 87.48, std 13.64, range [38.81, 96.69]